Protein AF-A0A087SPP0-F1 (afdb_monomer_lite)

Secondary structure (DSSP, 8-state):
-------PPPPPS-------SS---GGGSPPHHHHHHHHHHHHHHHHHH--HHHHHHHHHHHHHHHHHHT--SHHHHHHHHHHHHHHHHHT-HHHHHHHHHHHHHHHHTTSSS---STT--------

pLDDT: mean 71.23, std 18.57, range [39.75, 91.56]

Sequence (127 aa):
MRDILTVAPPKPCSREFLRLTALPALEDVRPPGLLAESLALVKARWVQDHDYAYACAQLKSIRQDLTVQHVTSPLAVGVYETHARVALEAGDWAEFRQCHAGLLRLWADGADEVVPVSSVRCPGRVE

Foldseek 3Di:
DDDDPPPDDDDDLDDFDDDDPDLDDPVVQDDPVSLLVSLVVLVVCCVPPVDLVRSLRSLNNSQVSCVSVVDLAVSNLVSLVVQLVSCVVVVNPVSNVVSVVVNVVSVVVPNDPDDDPVPPDDPDPDD

Structure (mmCIF, N/CA/C/O backbone):
data_AF-A0A087SPP0-F1
#
_entry.id   AF-A0A087SPP0-F1
#
loop_
_atom_site.group_PDB
_atom_site.id
_atom_site.type_symbol
_atom_site.label_atom_id
_atom_site.label_alt_id
_atom_site.label_comp_id
_atom_site.label_asym_id
_atom_site.label_entity_id
_atom_site.label_seq_id
_atom_site.pdbx_PDB_ins_code
_atom_site.Cartn_x
_atom_site.Cartn_y
_atom_site.Cartn_z
_atom_site.occupancy
_atom_site.B_iso_or_equiv
_atom_site.auth_seq_id
_atom_site.auth_comp_id
_atom_site.auth_asym_id
_atom_site.auth_atom_id
_atom_site.pdbx_PDB_model_num
ATOM 1 N N . MET A 1 1 ? 6.909 40.672 -24.769 1.00 41.44 1 MET A N 1
ATOM 2 C CA . MET A 1 1 ? 7.825 39.536 -24.548 1.00 41.44 1 MET A CA 1
ATOM 3 C C . MET A 1 1 ? 7.468 38.939 -23.198 1.00 41.44 1 MET A C 1
ATOM 5 O O . MET A 1 1 ? 7.784 39.536 -22.180 1.00 41.44 1 MET A O 1
ATOM 9 N N . ARG A 1 2 ? 6.643 37.888 -23.197 1.00 39.75 2 ARG A N 1
ATOM 10 C CA . ARG A 1 2 ? 6.138 37.204 -22.000 1.00 39.75 2 ARG A CA 1
ATOM 11 C C . ARG A 1 2 ? 6.497 35.733 -22.163 1.00 39.75 2 ARG A C 1
ATOM 13 O O . ARG A 1 2 ? 5.746 35.021 -22.809 1.00 39.75 2 ARG A O 1
ATOM 20 N N . ASP A 1 3 ? 7.607 35.318 -21.575 1.00 46.22 3 ASP A N 1
ATOM 21 C CA . ASP A 1 3 ? 7.961 33.908 -21.439 1.00 46.22 3 ASP A CA 1
ATOM 22 C C . ASP A 1 3 ? 8.285 33.664 -19.966 1.00 46.22 3 ASP A C 1
ATOM 24 O O . ASP A 1 3 ? 9.428 33.747 -19.526 1.00 46.22 3 ASP A O 1
ATOM 28 N N . ILE A 1 4 ? 7.231 33.448 -19.176 1.00 49.56 4 ILE A N 1
ATOM 29 C CA . ILE A 1 4 ? 7.347 32.882 -17.834 1.00 49.56 4 ILE A CA 1
ATOM 30 C C . ILE A 1 4 ? 6.881 31.442 -17.977 1.00 49.56 4 ILE A C 1
ATOM 32 O O . ILE A 1 4 ? 5.704 31.174 -18.219 1.00 49.56 4 ILE A O 1
ATOM 36 N N . LEU A 1 5 ? 7.848 30.536 -17.880 1.00 51.16 5 LEU A N 1
ATOM 37 C CA . LEU A 1 5 ? 7.658 29.100 -17.765 1.00 51.16 5 LEU A CA 1
ATOM 38 C C . LEU A 1 5 ? 6.501 28.826 -16.798 1.00 51.16 5 LEU A C 1
ATOM 40 O O . LEU A 1 5 ? 6.586 29.125 -15.607 1.00 51.16 5 LEU A O 1
ATOM 44 N N . THR A 1 6 ? 5.406 28.275 -17.321 1.00 52.50 6 THR A N 1
ATOM 45 C CA . THR A 1 6 ? 4.306 27.763 -16.502 1.00 52.50 6 THR A CA 1
ATOM 46 C C . THR A 1 6 ? 4.796 26.473 -15.851 1.00 52.50 6 THR A C 1
ATOM 48 O O . THR A 1 6 ? 4.567 25.377 -16.352 1.00 52.50 6 THR A O 1
ATOM 51 N N . VAL A 1 7 ? 5.547 26.605 -14.759 1.00 52.84 7 VAL A N 1
ATOM 52 C CA . VAL A 1 7 ? 5.791 25.498 -13.836 1.00 52.84 7 VAL A CA 1
ATOM 53 C C . VAL A 1 7 ? 4.438 25.167 -13.220 1.00 52.84 7 VAL A C 1
ATOM 55 O O . VAL A 1 7 ? 3.872 25.963 -12.470 1.00 52.84 7 VAL A O 1
ATOM 58 N N . ALA A 1 8 ? 3.888 24.017 -13.607 1.00 52.62 8 ALA A N 1
ATOM 59 C CA . ALA A 1 8 ? 2.695 23.462 -12.990 1.00 52.62 8 ALA A CA 1
ATOM 60 C C . ALA A 1 8 ? 2.882 23.415 -11.458 1.00 52.62 8 ALA A C 1
ATOM 62 O O . ALA A 1 8 ? 3.984 23.103 -10.995 1.00 52.62 8 ALA A O 1
ATOM 63 N N . PRO A 1 9 ? 1.845 23.729 -10.663 1.00 54.91 9 PRO A N 1
ATOM 64 C CA . PRO A 1 9 ? 1.968 23.770 -9.211 1.00 54.91 9 PRO A CA 1
ATOM 65 C C . PRO A 1 9 ? 2.425 22.407 -8.658 1.00 54.91 9 PRO A C 1
ATOM 67 O O . PRO A 1 9 ? 2.033 21.367 -9.203 1.00 54.91 9 PRO A O 1
ATOM 70 N N . PRO A 1 10 ? 3.238 22.384 -7.581 1.00 49.44 10 PRO A N 1
ATOM 71 C CA . PRO A 1 10 ? 3.622 21.141 -6.926 1.00 49.44 10 PRO A CA 1
ATOM 72 C C . PRO A 1 10 ? 2.356 20.392 -6.509 1.00 49.44 10 PRO A C 1
ATOM 74 O O . PRO A 1 10 ? 1.466 20.946 -5.859 1.00 49.44 10 PRO A O 1
ATOM 77 N N . LYS A 1 11 ? 2.249 19.137 -6.950 1.00 52.72 11 LYS A N 1
ATOM 78 C CA . LYS A 1 11 ? 1.069 18.314 -6.685 1.00 52.72 11 LYS A CA 1
ATOM 79 C C . LYS A 1 11 ? 0.934 18.090 -5.170 1.00 52.72 11 LYS A C 1
ATOM 81 O O . LYS A 1 11 ? 1.936 17.774 -4.528 1.00 52.72 11 LYS A O 1
ATOM 86 N N . PRO A 1 12 ? -0.269 18.237 -4.588 1.00 49.78 12 PRO A N 1
ATOM 87 C CA . PRO A 1 12 ? -0.475 18.035 -3.158 1.00 49.78 12 PRO A CA 1
ATOM 88 C C . PRO A 1 12 ? -0.221 16.573 -2.764 1.00 49.78 12 PRO A C 1
ATOM 90 O O . PRO A 1 12 ? -0.601 15.648 -3.482 1.00 49.78 12 PRO A O 1
ATOM 93 N N . CYS A 1 13 ? 0.413 16.378 -1.605 1.00 51.12 13 CYS A N 1
ATOM 94 C CA . CYS A 1 13 ? 0.846 15.068 -1.101 1.00 51.12 13 CYS A CA 1
ATOM 95 C C . CYS A 1 13 ? -0.336 14.142 -0.723 1.00 51.12 13 CYS A C 1
ATOM 97 O O . CYS A 1 13 ? -0.207 12.921 -0.735 1.00 51.12 13 CYS A O 1
ATOM 99 N N . SER A 1 14 ? -1.518 14.709 -0.457 1.00 43.09 14 SER A N 1
ATOM 100 C CA . SER A 1 14 ? -2.754 13.985 -0.140 1.00 43.09 14 SER A CA 1
ATOM 101 C C . SER A 1 14 ? -3.698 13.942 -1.351 1.00 43.09 14 SER A C 1
ATOM 103 O O . SER A 1 14 ? -4.382 14.928 -1.636 1.00 43.09 14 SER A O 1
ATOM 105 N N . ARG A 1 15 ? -3.769 12.809 -2.062 1.00 56.06 15 ARG A N 1
ATOM 106 C CA . ARG A 1 15 ? -4.835 12.528 -3.049 1.00 56.06 15 ARG A CA 1
ATOM 107 C C . ARG A 1 15 ? -5.753 11.424 -2.523 1.00 56.06 15 ARG A C 1
ATOM 109 O O . ARG A 1 15 ? -5.284 10.446 -1.939 1.00 56.06 15 ARG A O 1
ATOM 116 N N . GLU A 1 16 ? -7.055 11.581 -2.741 1.00 49.94 16 GLU A N 1
ATOM 117 C CA . GLU A 1 16 ? -8.056 10.546 -2.460 1.00 49.94 16 GLU A CA 1
ATOM 118 C C . GLU A 1 16 ? -7.968 9.392 -3.473 1.00 49.94 16 GLU A C 1
ATOM 120 O O . GLU A 1 16 ? -7.509 9.567 -4.603 1.00 49.94 16 GLU A O 1
ATOM 125 N N . PHE A 1 17 ? -8.386 8.194 -3.056 1.00 44.72 17 PHE A N 1
ATOM 126 C CA . PHE A 1 17 ? -8.393 6.988 -3.886 1.00 44.72 17 PHE A CA 1
ATOM 127 C C . PHE A 1 17 ? -9.488 7.083 -4.958 1.00 44.72 17 PHE A C 1
ATOM 129 O O . PHE A 1 17 ? -10.671 6.908 -4.663 1.00 44.72 17 PHE A O 1
ATOM 136 N N . LEU A 1 18 ? -9.106 7.343 -6.210 1.00 45.75 18 LEU A N 1
ATOM 137 C CA . LEU A 1 18 ? -10.033 7.377 -7.341 1.00 45.75 18 LEU A CA 1
ATOM 138 C C . LEU A 1 18 ? -9.959 6.047 -8.110 1.00 45.75 18 LEU A C 1
ATOM 140 O O . LEU A 1 18 ? -8.901 5.667 -8.619 1.00 45.75 18 LEU A O 1
ATOM 144 N N . ARG A 1 19 ? -11.084 5.324 -8.235 1.00 47.44 19 ARG A N 1
ATOM 145 C CA . ARG A 1 19 ? -11.170 4.191 -9.175 1.00 47.44 19 ARG A CA 1
ATOM 146 C C . ARG A 1 19 ? -10.993 4.734 -10.595 1.00 47.44 19 ARG A C 1
ATOM 148 O O . ARG A 1 19 ? -11.832 5.489 -11.075 1.00 47.44 19 ARG A O 1
ATOM 155 N N . LEU A 1 20 ? -9.907 4.344 -11.255 1.00 45.50 20 LEU A N 1
ATOM 156 C CA . LEU A 1 20 ? -9.562 4.780 -12.608 1.00 45.50 20 LEU A CA 1
ATOM 157 C C . LEU A 1 20 ? -10.568 4.220 -13.630 1.00 45.50 20 LEU A C 1
ATOM 159 O O . LEU A 1 20 ? -10.516 3.043 -13.973 1.00 45.50 20 LEU A O 1
ATOM 163 N N . THR A 1 21 ? -11.476 5.061 -14.131 1.00 50.41 21 THR A N 1
ATOM 164 C CA . THR A 1 21 ? -12.305 4.796 -15.327 1.00 50.41 21 THR A CA 1
ATOM 165 C C . THR A 1 21 ? -11.640 5.274 -16.626 1.00 50.41 21 THR A C 1
ATOM 167 O O . THR A 1 21 ? -12.236 5.168 -17.694 1.00 50.41 21 THR A O 1
ATOM 170 N N . ALA A 1 22 ? -10.413 5.797 -16.554 1.00 52.03 22 ALA A N 1
ATOM 171 C CA . ALA A 1 22 ? -9.620 6.263 -17.688 1.00 52.03 22 ALA A CA 1
ATOM 172 C C . ALA A 1 22 ? -8.132 5.927 -17.484 1.00 52.03 22 ALA A C 1
ATOM 174 O O . ALA A 1 22 ? -7.687 5.753 -16.349 1.00 52.03 22 ALA A O 1
ATOM 175 N N . LEU A 1 23 ? -7.373 5.833 -18.581 1.00 47.81 23 LEU A N 1
ATOM 176 C CA . LEU A 1 23 ? -5.915 5.682 -18.555 1.00 47.81 23 LEU A CA 1
ATOM 177 C C . LEU A 1 23 ? -5.296 6.962 -17.960 1.00 47.81 23 LEU A C 1
ATOM 179 O O . LEU A 1 23 ? -5.470 8.027 -18.556 1.00 47.81 23 LEU A O 1
ATOM 183 N N . PRO A 1 24 ? -4.621 6.899 -16.799 1.00 47.22 24 PRO A N 1
ATOM 184 C CA . PRO A 1 24 ? -4.002 8.077 -16.206 1.00 47.22 24 PRO A CA 1
ATOM 185 C C . PRO A 1 24 ? -2.821 8.523 -17.072 1.00 47.22 24 PRO A C 1
ATOM 187 O O . PRO A 1 24 ? -2.015 7.698 -17.507 1.00 47.22 24 PRO A O 1
ATOM 190 N N . ALA A 1 25 ? -2.721 9.825 -17.330 1.00 51.19 25 ALA A N 1
ATOM 191 C CA . ALA A 1 25 ? -1.564 10.394 -18.009 1.00 51.19 25 ALA A CA 1
ATOM 192 C C . ALA A 1 25 ? -0.303 10.235 -17.135 1.00 51.19 25 ALA A C 1
ATOM 194 O O . ALA A 1 25 ? -0.399 10.192 -15.906 1.00 51.19 25 ALA A O 1
ATOM 195 N N . LEU A 1 26 ? 0.887 10.160 -17.745 1.00 49.16 26 LEU A N 1
ATOM 196 C CA . LEU A 1 26 ? 2.159 10.038 -17.010 1.00 49.16 26 LEU A CA 1
ATOM 197 C C . LEU A 1 26 ? 2.367 11.199 -16.023 1.00 49.16 26 LEU A C 1
ATOM 199 O O . LEU A 1 26 ? 3.016 11.017 -14.996 1.00 49.16 26 LEU A O 1
ATOM 203 N N . GLU A 1 27 ? 1.776 12.372 -16.279 1.00 52.31 27 GLU A N 1
ATOM 204 C CA . GLU A 1 27 ? 1.766 13.478 -15.325 1.00 52.31 27 GLU A CA 1
ATOM 205 C C . GLU A 1 27 ? 0.879 13.256 -14.088 1.00 52.31 27 GLU A C 1
ATOM 207 O O . GLU A 1 27 ? 1.146 13.871 -13.058 1.00 52.31 27 GLU A O 1
ATOM 212 N N . ASP A 1 28 ? -0.154 12.413 -14.131 1.00 55.88 28 ASP A N 1
ATOM 213 C CA . ASP A 1 28 ? -1.048 12.167 -12.986 1.00 55.88 28 ASP A CA 1
ATOM 214 C C . ASP A 1 28 ? -0.464 11.205 -11.951 1.00 55.88 28 ASP A C 1
ATOM 216 O O . ASP A 1 28 ? -0.950 11.109 -10.821 1.00 55.88 28 ASP A O 1
ATOM 220 N N . VAL A 1 29 ? 0.604 10.525 -12.339 1.00 58.41 29 VAL A N 1
ATOM 221 C CA . VAL A 1 29 ? 1.286 9.514 -11.558 1.00 58.41 29 VAL A CA 1
ATOM 222 C C . VAL A 1 29 ? 2.377 10.180 -10.712 1.00 58.41 29 VAL A C 1
ATOM 224 O O . VAL A 1 29 ? 3.250 10.882 -11.224 1.00 58.41 29 VAL A O 1
ATOM 227 N N . ARG A 1 30 ? 2.320 10.002 -9.384 1.00 66.31 30 ARG A N 1
ATOM 228 C CA . ARG A 1 30 ? 3.298 10.603 -8.459 1.00 66.31 30 ARG A CA 1
ATOM 229 C C . ARG A 1 30 ? 4.701 10.022 -8.707 1.00 66.31 30 ARG A C 1
ATOM 231 O O . ARG A 1 30 ? 4.842 8.797 -8.686 1.00 66.31 30 ARG A O 1
ATOM 238 N N . PRO A 1 31 ? 5.745 10.860 -8.876 1.00 70.06 31 PRO A N 1
ATOM 239 C CA . PRO A 1 31 ? 7.114 10.374 -9.003 1.00 70.06 31 PRO A CA 1
ATOM 240 C C . PRO A 1 31 ? 7.575 9.692 -7.700 1.00 70.06 31 PRO A C 1
ATOM 242 O O . PRO A 1 31 ? 7.076 10.024 -6.619 1.00 70.06 31 PRO A O 1
ATOM 245 N N . PRO A 1 32 ? 8.559 8.777 -7.762 1.00 69.69 32 PRO A N 1
ATOM 246 C CA . PRO A 1 32 ? 8.950 7.930 -6.631 1.00 69.69 32 PRO A CA 1
ATOM 247 C C . PRO A 1 32 ? 9.410 8.710 -5.389 1.00 69.69 32 PRO A C 1
ATOM 249 O O . PRO A 1 32 ? 9.136 8.280 -4.271 1.00 69.69 32 PRO A O 1
ATOM 252 N N . GLY A 1 33 ? 10.032 9.884 -5.560 1.00 72.44 33 GLY A N 1
ATOM 253 C CA . GLY A 1 33 ? 10.402 10.755 -4.434 1.00 72.44 33 GLY A CA 1
ATOM 254 C C . GL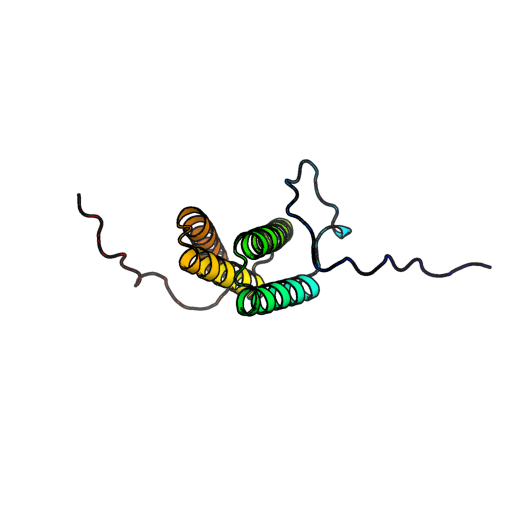Y A 1 33 ? 9.190 11.240 -3.628 1.00 72.44 33 GLY A C 1
ATOM 255 O O . GLY A 1 33 ? 9.194 11.188 -2.403 1.00 72.44 33 GLY A O 1
ATOM 256 N N . LEU A 1 34 ? 8.100 11.596 -4.313 1.00 77.62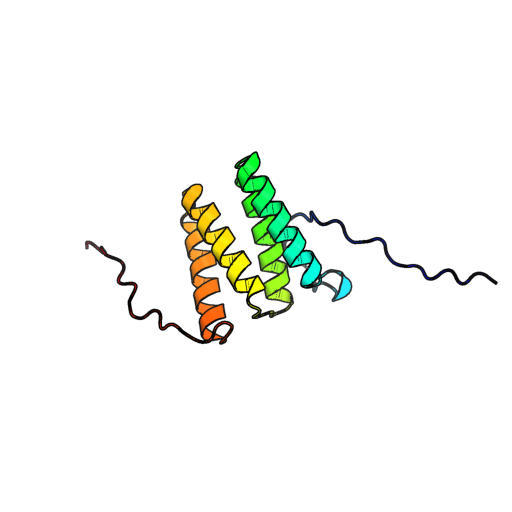 34 LEU A N 1
ATOM 257 C CA . LEU A 1 34 ? 6.876 12.089 -3.675 1.00 77.62 34 LEU A CA 1
ATOM 258 C C . LEU A 1 34 ? 6.080 10.947 -3.017 1.00 77.62 34 LEU A C 1
ATOM 260 O O . LEU A 1 34 ? 5.438 11.148 -1.986 1.00 77.62 34 LEU A O 1
ATOM 264 N N . LEU A 1 35 ? 6.159 9.726 -3.562 1.00 80.44 35 LEU A N 1
ATOM 265 C CA . LEU A 1 35 ? 5.596 8.527 -2.927 1.00 80.44 35 LEU A CA 1
ATOM 266 C C . LEU A 1 35 ? 6.302 8.192 -1.604 1.00 80.44 35 LEU A C 1
ATOM 268 O O . LEU A 1 35 ? 5.636 7.802 -0.643 1.00 80.44 35 LEU A O 1
ATOM 272 N N . ALA A 1 36 ? 7.623 8.378 -1.529 1.00 81.69 36 ALA A N 1
ATOM 273 C CA . ALA A 1 36 ? 8.377 8.194 -0.290 1.00 81.69 36 ALA A CA 1
ATOM 274 C C . ALA A 1 36 ? 7.971 9.218 0.783 1.00 81.69 36 ALA A C 1
ATOM 276 O O . ALA A 1 36 ? 7.732 8.841 1.933 1.00 81.69 36 ALA A O 1
ATOM 277 N N . GLU A 1 37 ? 7.805 10.486 0.400 1.00 83.50 37 GLU A N 1
ATOM 278 C CA . GLU A 1 37 ? 7.291 11.536 1.289 1.00 83.50 37 GLU A CA 1
ATOM 279 C C . GLU A 1 37 ? 5.857 11.244 1.756 1.00 83.50 37 GLU A C 1
ATOM 281 O O . GLU A 1 37 ? 5.556 11.351 2.946 1.00 83.50 37 GLU A O 1
ATOM 286 N N . SER A 1 38 ? 4.986 10.796 0.844 1.00 84.12 38 SER A N 1
ATOM 287 C CA . SER A 1 38 ? 3.609 10.397 1.166 1.00 84.12 38 SER A CA 1
ATOM 288 C C . SER A 1 38 ? 3.583 9.257 2.190 1.00 84.12 38 SER A C 1
ATOM 290 O O . SER A 1 38 ? 2.826 9.307 3.158 1.00 84.12 38 SER A O 1
ATOM 292 N N . LEU A 1 39 ? 4.435 8.238 2.024 1.00 86.69 39 LEU A N 1
ATOM 293 C CA . LEU A 1 39 ? 4.546 7.135 2.980 1.00 86.69 39 LEU A CA 1
ATOM 294 C C . LEU A 1 39 ? 5.036 7.618 4.352 1.00 86.69 39 LEU A C 1
ATOM 296 O O . LEU A 1 39 ? 4.510 7.179 5.375 1.00 86.69 39 LEU A O 1
ATOM 300 N N . ALA A 1 40 ? 6.031 8.508 4.388 1.00 86.88 40 ALA A N 1
ATOM 301 C CA . ALA A 1 40 ? 6.536 9.079 5.634 1.00 86.88 40 ALA A CA 1
ATOM 302 C C . ALA A 1 40 ? 5.446 9.867 6.377 1.00 86.88 40 ALA A C 1
ATOM 304 O O . ALA A 1 40 ? 5.290 9.701 7.588 1.00 86.88 40 ALA A O 1
ATOM 305 N N . LEU A 1 41 ? 4.642 10.649 5.649 1.00 86.94 41 LEU A N 1
ATOM 306 C CA . LEU A 1 41 ? 3.507 11.383 6.206 1.00 86.94 41 LEU A CA 1
ATOM 307 C C . LEU A 1 41 ? 2.452 10.438 6.791 1.00 86.94 41 LEU A C 1
ATOM 309 O O . LEU A 1 41 ? 1.997 10.650 7.913 1.00 86.94 41 LEU A O 1
ATOM 313 N N . VAL A 1 42 ? 2.094 9.371 6.067 1.00 88.56 42 VAL A N 1
ATOM 314 C CA . VAL A 1 42 ? 1.134 8.370 6.556 1.00 88.56 42 VAL A CA 1
ATOM 315 C C . VAL A 1 42 ? 1.657 7.674 7.811 1.00 88.56 42 VAL A C 1
ATOM 317 O O . VAL A 1 42 ? 0.902 7.510 8.763 1.00 88.56 42 VAL A O 1
ATOM 320 N N . LYS A 1 43 ? 2.944 7.310 7.856 1.00 87.56 43 LYS A N 1
ATOM 321 C CA . LYS A 1 43 ? 3.567 6.712 9.048 1.00 87.56 43 LYS A CA 1
ATOM 322 C C . LYS A 1 43 ? 3.526 7.658 10.246 1.00 87.56 43 LYS A C 1
ATOM 324 O O . LYS A 1 43 ? 3.133 7.239 11.329 1.00 87.56 43 LYS A O 1
ATOM 329 N N . ALA A 1 44 ? 3.898 8.923 10.053 1.00 86.75 44 ALA A N 1
ATOM 330 C CA . ALA A 1 44 ? 3.853 9.926 11.114 1.00 86.75 44 ALA A CA 1
ATOM 331 C C . ALA A 1 44 ? 2.424 10.120 11.638 1.00 86.75 44 ALA A C 1
ATOM 333 O O . ALA A 1 44 ? 2.204 10.143 12.846 1.00 86.75 44 ALA A O 1
ATOM 334 N N . ARG A 1 45 ? 1.446 10.181 10.728 1.00 86.31 45 ARG A N 1
ATOM 335 C CA . ARG A 1 45 ? 0.035 10.330 11.080 1.00 86.31 45 ARG A CA 1
ATOM 336 C C . ARG A 1 45 ? -0.530 9.101 11.787 1.00 86.31 45 ARG A C 1
ATOM 338 O O . ARG A 1 45 ? -1.275 9.256 12.746 1.00 86.31 45 ARG A O 1
ATOM 345 N N . TRP A 1 46 ? -0.143 7.898 11.364 1.00 86.75 46 TRP A N 1
ATOM 346 C CA . TRP A 1 46 ? -0.540 6.653 12.026 1.00 86.75 46 TRP A CA 1
ATOM 347 C C . TRP A 1 46 ? -0.086 6.623 13.487 1.0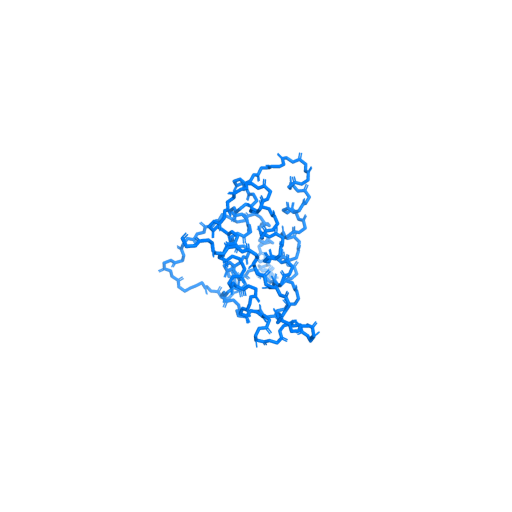0 86.75 46 TRP A C 1
ATOM 349 O O . TRP A 1 46 ? -0.876 6.279 14.353 1.00 86.75 46 TRP A O 1
ATOM 359 N N . VAL A 1 47 ? 1.150 7.054 13.766 1.00 86.00 47 VAL A N 1
ATOM 360 C CA . VAL A 1 47 ? 1.697 7.121 15.133 1.00 86.00 47 VAL A CA 1
ATOM 361 C C . VAL A 1 47 ? 0.983 8.165 16.004 1.00 86.00 47 VAL A C 1
ATOM 363 O O . VAL A 1 47 ? 0.932 8.006 17.219 1.00 86.00 47 VAL A O 1
ATOM 366 N N . GLN A 1 48 ? 0.461 9.244 15.412 1.00 84.19 48 GLN A N 1
ATOM 367 C CA . GLN A 1 48 ? -0.195 10.326 16.155 1.00 84.19 48 GLN A CA 1
ATOM 368 C C . GLN A 1 48 ? -1.689 10.076 16.382 1.00 84.19 48 GLN A C 1
ATOM 370 O O . GLN A 1 48 ? -2.154 10.148 17.516 1.00 84.19 48 GLN A O 1
ATOM 375 N N . ASP A 1 49 ? -2.428 9.788 15.310 1.00 83.19 49 ASP A N 1
ATOM 376 C CA . ASP A 1 49 ? -3.894 9.762 15.322 1.00 83.19 49 ASP A CA 1
ATOM 377 C C . ASP A 1 49 ? -4.456 8.331 15.363 1.00 83.19 49 ASP A C 1
ATOM 379 O O . ASP A 1 49 ? -5.621 8.146 15.708 1.00 83.19 49 ASP A O 1
ATOM 383 N N . HIS A 1 50 ? -3.666 7.319 14.973 1.00 84.25 50 HIS A N 1
ATOM 384 C CA . HIS A 1 50 ? -4.120 5.933 14.767 1.00 84.25 50 HIS A CA 1
ATOM 385 C C . HIS A 1 50 ? -5.398 5.811 13.906 1.00 84.25 50 HIS A C 1
ATOM 387 O O . HIS A 1 50 ? -6.180 4.868 14.036 1.00 84.25 50 HIS A O 1
ATOM 393 N N . ASP A 1 51 ? -5.614 6.757 12.987 1.00 87.12 51 ASP A N 1
ATOM 394 C CA . ASP A 1 51 ? -6.771 6.754 12.092 1.00 87.12 51 ASP A CA 1
ATOM 395 C C . ASP A 1 51 ? -6.577 5.747 10.951 1.00 87.12 51 ASP A C 1
ATOM 397 O O . ASP A 1 51 ? -5.854 5.981 9.973 1.00 87.12 51 ASP A O 1
ATOM 401 N N . TYR A 1 52 ? -7.251 4.604 11.083 1.00 86.94 52 TYR A N 1
ATOM 402 C CA . TYR A 1 52 ? -7.159 3.511 10.121 1.00 86.94 52 TYR A CA 1
ATOM 403 C C . TYR A 1 52 ? -7.815 3.853 8.789 1.00 86.94 52 TYR A C 1
ATOM 405 O O . TYR A 1 52 ? -7.287 3.487 7.740 1.00 86.94 52 TYR A O 1
ATOM 413 N N . ALA A 1 53 ? -8.935 4.576 8.803 1.00 87.00 53 ALA A N 1
ATOM 414 C CA . ALA A 1 53 ? -9.654 4.911 7.582 1.00 87.00 53 ALA A CA 1
ATOM 415 C C . ALA A 1 53 ? -8.791 5.808 6.686 1.00 87.00 53 ALA A C 1
ATOM 417 O O . ALA A 1 53 ? -8.654 5.546 5.486 1.00 87.00 53 ALA A O 1
ATOM 418 N N . TYR A 1 54 ? -8.138 6.807 7.286 1.00 86.56 54 TYR A N 1
ATOM 419 C CA . TYR A 1 54 ? -7.198 7.670 6.580 1.00 86.56 54 TYR A CA 1
ATOM 420 C C . TYR A 1 54 ? -5.969 6.898 6.082 1.00 86.56 54 TYR A C 1
ATOM 422 O O . TYR A 1 54 ? -5.634 6.968 4.894 1.00 86.56 54 TYR A O 1
ATOM 430 N N . ALA A 1 55 ? -5.313 6.129 6.961 1.00 88.12 55 ALA A N 1
ATOM 431 C CA . ALA A 1 55 ? -4.108 5.382 6.606 1.00 88.12 55 ALA A CA 1
ATOM 432 C C . ALA A 1 55 ? -4.377 4.364 5.486 1.00 88.12 55 ALA A C 1
ATOM 434 O O . ALA A 1 55 ? -3.632 4.313 4.506 1.00 88.12 55 ALA A O 1
ATOM 435 N N . CYS A 1 56 ? -5.479 3.615 5.576 1.00 88.12 56 CYS A N 1
ATOM 436 C CA . CYS A 1 56 ? -5.905 2.649 4.566 1.00 88.12 56 CYS A CA 1
ATOM 437 C C . CYS A 1 56 ? -6.165 3.332 3.214 1.00 88.12 56 CYS A C 1
ATOM 439 O O . CYS A 1 56 ? -5.640 2.894 2.189 1.00 88.12 56 CYS A O 1
ATOM 441 N N . ALA A 1 57 ? -6.909 4.444 3.192 1.00 87.69 57 ALA A N 1
ATOM 442 C CA . ALA A 1 57 ? -7.194 5.179 1.959 1.00 87.69 57 ALA A CA 1
ATOM 443 C C . ALA A 1 57 ? -5.917 5.714 1.286 1.00 87.69 57 ALA A C 1
ATOM 445 O O . ALA A 1 57 ? -5.740 5.563 0.073 1.00 87.69 57 ALA A O 1
ATOM 446 N N . GLN A 1 58 ? -4.996 6.289 2.066 1.00 88.31 58 GLN A N 1
ATOM 447 C CA . GLN A 1 58 ? -3.733 6.807 1.539 1.00 88.31 58 GLN A CA 1
ATOM 448 C C . GLN A 1 58 ? -2.809 5.688 1.046 1.00 88.31 58 GLN A C 1
ATOM 450 O O . GLN A 1 58 ? -2.257 5.784 -0.050 1.00 88.31 58 GLN A O 1
ATOM 455 N N . LEU A 1 59 ? -2.679 4.589 1.790 1.00 89.50 59 LEU A N 1
ATOM 456 C CA . LEU A 1 59 ? -1.852 3.450 1.381 1.00 89.50 59 LEU A CA 1
ATOM 457 C C . LEU A 1 59 ? -2.413 2.747 0.141 1.00 89.50 59 LEU A C 1
ATOM 459 O O . LEU A 1 59 ? -1.639 2.321 -0.717 1.00 89.50 59 LEU A O 1
ATOM 463 N N . LYS A 1 60 ? -3.741 2.667 -0.006 1.00 87.81 60 LYS A N 1
ATOM 464 C CA . LYS A 1 60 ? -4.391 2.192 -1.239 1.00 87.81 60 LYS A CA 1
ATOM 465 C C . LYS A 1 60 ? -4.051 3.080 -2.432 1.00 87.81 60 LYS A C 1
ATOM 467 O O . LYS A 1 60 ? -3.694 2.558 -3.485 1.00 87.81 60 LYS A O 1
ATOM 472 N N . SER A 1 61 ? -4.090 4.399 -2.249 1.00 86.69 61 SER A N 1
ATOM 473 C CA . SER A 1 61 ? -3.705 5.381 -3.271 1.00 86.69 61 SER A CA 1
ATOM 474 C C . SER A 1 61 ? -2.237 5.218 -3.694 1.00 86.69 61 SER A C 1
ATOM 476 O O . SER A 1 61 ? -1.936 5.117 -4.881 1.00 86.69 61 SER A O 1
ATOM 478 N N . ILE A 1 62 ? -1.315 5.076 -2.736 1.00 86.88 62 ILE A N 1
ATOM 479 C CA . ILE A 1 62 ? 0.115 4.853 -3.023 1.00 86.88 62 ILE A CA 1
ATOM 480 C C . ILE A 1 62 ? 0.328 3.516 -3.759 1.00 86.88 62 ILE A C 1
ATOM 482 O O . ILE A 1 62 ? 1.065 3.458 -4.742 1.00 86.88 62 ILE A O 1
ATOM 486 N N . ARG A 1 63 ? -0.336 2.431 -3.334 1.00 87.06 63 ARG A N 1
ATOM 487 C CA . ARG A 1 63 ? -0.242 1.116 -3.999 1.00 87.06 63 ARG A CA 1
ATOM 488 C C . ARG A 1 63 ? -0.788 1.131 -5.427 1.00 87.06 63 ARG A C 1
ATOM 490 O O . ARG A 1 63 ? -0.244 0.437 -6.289 1.00 87.06 63 ARG A O 1
ATOM 497 N N . GLN A 1 64 ? -1.847 1.896 -5.681 1.00 84.00 64 GLN A N 1
ATOM 498 C CA . GLN A 1 64 ? -2.414 2.064 -7.018 1.00 84.00 64 GLN A CA 1
ATOM 499 C C . GLN A 1 64 ? -1.396 2.718 -7.955 1.00 84.00 64 GLN A C 1
ATOM 501 O O . GLN A 1 64 ? -1.133 2.181 -9.030 1.00 84.00 64 GLN A O 1
ATOM 506 N N . ASP A 1 65 ? -0.752 3.797 -7.510 1.00 82.62 65 ASP A N 1
ATOM 507 C CA . ASP A 1 65 ? 0.268 4.493 -8.298 1.00 82.62 65 ASP A CA 1
ATOM 508 C C . ASP A 1 65 ? 1.480 3.606 -8.593 1.00 82.62 65 ASP A C 1
ATOM 510 O O . ASP A 1 65 ? 1.980 3.603 -9.716 1.00 82.62 65 ASP A O 1
ATOM 514 N N . LEU A 1 66 ? 1.925 2.810 -7.614 1.00 80.31 66 LEU A N 1
ATOM 515 C CA . LEU A 1 66 ? 3.013 1.844 -7.806 1.00 80.31 66 LEU A CA 1
ATOM 516 C C . LEU A 1 66 ? 2.657 0.771 -8.843 1.00 80.31 66 LEU A C 1
ATOM 518 O O . LEU A 1 66 ? 3.508 0.371 -9.636 1.00 80.31 66 LEU A O 1
ATOM 522 N N . THR A 1 67 ? 1.396 0.333 -8.858 1.00 81.38 67 THR A N 1
ATOM 523 C CA . THR A 1 67 ? 0.901 -0.665 -9.816 1.00 81.38 67 THR A CA 1
ATOM 524 C C . THR A 1 67 ? 0.851 -0.090 -11.230 1.00 81.38 67 THR A C 1
ATOM 526 O O . THR A 1 67 ? 1.284 -0.749 -12.167 1.00 81.38 67 THR A O 1
ATOM 529 N N . VAL A 1 68 ? 0.382 1.154 -11.391 1.00 78.00 68 VAL A N 1
ATOM 530 C CA . VAL A 1 68 ? 0.359 1.843 -12.694 1.00 78.00 68 VAL A CA 1
ATOM 531 C C . VAL A 1 68 ? 1.779 2.022 -13.238 1.00 78.00 68 VAL A C 1
ATOM 533 O O . VAL A 1 68 ? 2.024 1.772 -14.418 1.00 78.00 68 VAL A O 1
ATOM 536 N N . GLN A 1 69 ? 2.731 2.382 -12.374 1.00 71.56 69 GLN A N 1
ATOM 537 C CA . GLN A 1 69 ? 4.132 2.579 -12.757 1.00 71.56 69 GLN A CA 1
ATOM 538 C C . GLN A 1 69 ? 4.907 1.279 -13.002 1.00 71.56 69 GLN A C 1
ATOM 540 O O . GLN A 1 69 ? 6.018 1.346 -13.516 1.00 71.56 69 GLN A O 1
ATOM 545 N N . HIS A 1 70 ? 4.358 0.116 -12.628 1.00 71.19 70 HIS A N 1
ATOM 546 C CA . HIS A 1 70 ? 5.072 -1.168 -12.632 1.00 71.19 70 HIS A CA 1
ATOM 547 C C . HIS A 1 70 ? 6.427 -1.098 -11.895 1.00 71.19 70 HIS A C 1
ATOM 549 O O . HIS A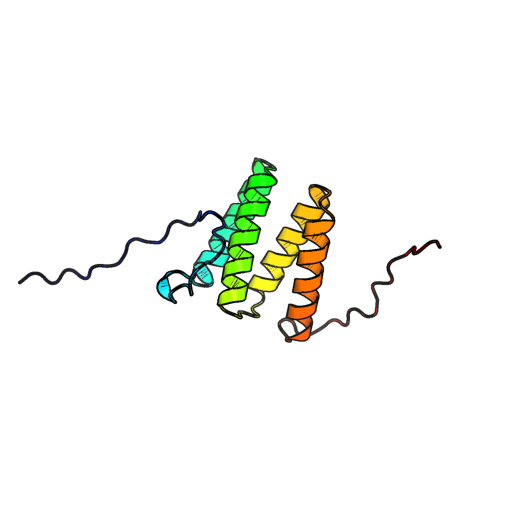 1 70 ? 7.407 -1.721 -12.295 1.00 71.19 70 HIS A O 1
ATOM 555 N N . VAL A 1 71 ? 6.493 -0.312 -10.814 1.00 70.69 71 VAL A N 1
ATOM 556 C CA . VAL A 1 71 ? 7.736 -0.078 -10.067 1.00 70.69 71 VAL A CA 1
ATOM 557 C C . VAL A 1 71 ? 7.950 -1.187 -9.041 1.00 70.69 71 VAL A C 1
ATOM 559 O O . VAL A 1 71 ? 7.231 -1.280 -8.047 1.00 70.69 71 VAL A O 1
ATOM 562 N N . THR A 1 72 ? 8.999 -1.979 -9.248 1.00 68.12 72 THR A N 1
ATOM 563 C CA . THR A 1 72 ? 9.484 -3.043 -8.351 1.00 68.12 72 THR A CA 1
ATOM 564 C C . THR A 1 72 ? 10.669 -2.560 -7.505 1.00 68.12 72 THR A C 1
ATOM 566 O O . THR A 1 72 ? 11.705 -3.203 -7.393 1.00 68.12 72 THR A O 1
ATOM 569 N N . SER A 1 73 ? 10.546 -1.360 -6.937 1.00 76.38 73 SER A N 1
ATOM 570 C CA . SER A 1 73 ? 11.579 -0.743 -6.093 1.00 76.38 73 SER A CA 1
ATOM 571 C C . SER A 1 73 ? 11.445 -1.196 -4.627 1.00 76.38 73 SER A C 1
ATOM 573 O O . SER A 1 73 ? 10.325 -1.487 -4.198 1.00 76.38 73 SER A O 1
ATOM 575 N N . PRO A 1 74 ? 12.514 -1.140 -3.805 1.00 81.38 74 PRO A N 1
ATOM 576 C CA . PRO A 1 74 ? 12.428 -1.327 -2.349 1.00 81.38 74 PRO A CA 1
ATOM 577 C C . PRO A 1 74 ? 11.380 -0.431 -1.671 1.00 81.38 74 PRO A C 1
ATOM 579 O O . PRO A 1 74 ? 10.789 -0.795 -0.654 1.00 81.38 74 PRO A O 1
ATOM 582 N N . LEU A 1 75 ? 11.087 0.734 -2.264 1.00 82.69 75 LEU A N 1
ATOM 583 C CA . LEU A 1 75 ? 10.001 1.601 -1.812 1.00 82.69 75 LEU A CA 1
ATOM 584 C C . LEU A 1 75 ? 8.639 0.895 -1.878 1.00 82.69 75 LEU A C 1
ATOM 586 O O . LEU A 1 75 ? 7.837 1.031 -0.957 1.00 82.69 75 LEU A O 1
ATOM 590 N N . ALA A 1 76 ? 8.377 0.133 -2.944 1.00 85.56 76 ALA A N 1
ATOM 591 C CA . ALA A 1 76 ? 7.128 -0.600 -3.098 1.00 85.56 76 ALA A CA 1
ATOM 592 C C . ALA A 1 76 ? 6.981 -1.650 -1.994 1.00 85.56 76 ALA A C 1
ATOM 594 O O . ALA A 1 76 ? 5.945 -1.684 -1.331 1.00 85.56 76 ALA A O 1
ATOM 595 N N . VAL A 1 77 ? 8.037 -2.424 -1.725 1.00 87.88 77 VAL A N 1
ATOM 596 C CA . VAL A 1 77 ? 8.068 -3.392 -0.617 1.00 87.88 77 VAL A CA 1
ATOM 597 C C . VAL A 1 77 ? 7.729 -2.696 0.705 1.00 87.88 77 VAL A C 1
ATOM 599 O O . VAL A 1 77 ? 6.766 -3.079 1.368 1.00 87.88 77 VAL A O 1
ATOM 602 N N . GLY A 1 78 ? 8.399 -1.583 1.020 1.00 88.06 78 GLY A N 1
ATOM 603 C CA . GLY A 1 78 ? 8.148 -0.833 2.253 1.00 88.06 78 GLY A CA 1
ATOM 604 C C . GLY A 1 78 ? 6.721 -0.278 2.385 1.00 88.06 78 GLY A C 1
ATOM 605 O O . GLY A 1 78 ? 6.180 -0.228 3.495 1.00 88.06 78 GLY A O 1
ATOM 606 N N . VAL A 1 79 ? 6.073 0.121 1.283 1.00 90.56 79 VAL A N 1
ATOM 607 C CA . VAL A 1 79 ? 4.657 0.545 1.287 1.00 90.56 79 VAL A CA 1
ATOM 608 C C . VAL A 1 79 ? 3.745 -0.635 1.615 1.00 90.56 79 VAL A C 1
ATOM 610 O O . VAL A 1 79 ? 2.864 -0.516 2.470 1.00 90.56 79 VAL A O 1
ATOM 613 N N . TYR A 1 80 ? 3.951 -1.771 0.951 1.00 91.00 80 TYR A N 1
ATOM 614 C CA . TYR A 1 80 ? 3.135 -2.964 1.147 1.00 91.00 80 TYR A CA 1
ATOM 615 C C . TYR A 1 80 ? 3.293 -3.549 2.558 1.00 91.00 80 TYR A C 1
ATOM 617 O O . TYR A 1 80 ? 2.292 -3.910 3.176 1.00 91.00 80 TYR A O 1
ATOM 625 N N . GLU A 1 81 ? 4.511 -3.580 3.099 1.00 90.25 81 GLU A N 1
ATOM 626 C CA . GLU A 1 81 ? 4.782 -3.998 4.479 1.00 90.25 81 GLU A CA 1
ATOM 627 C C . GLU A 1 81 ? 4.113 -3.078 5.499 1.00 90.25 81 GLU A C 1
ATOM 629 O O . GLU A 1 81 ? 3.479 -3.544 6.446 1.00 90.25 81 GLU A O 1
ATOM 634 N N . THR A 1 82 ? 4.216 -1.760 5.297 1.00 91.06 82 THR A N 1
ATOM 635 C CA . THR A 1 82 ? 3.580 -0.782 6.190 1.00 91.06 82 THR A CA 1
ATOM 636 C C . THR A 1 82 ? 2.065 -0.971 6.192 1.00 91.06 82 THR A C 1
ATOM 638 O O . THR A 1 82 ? 1.448 -0.982 7.253 1.00 91.06 82 THR A O 1
ATOM 641 N N . HIS A 1 83 ? 1.461 -1.187 5.023 1.00 91.56 83 HIS A N 1
ATOM 642 C CA . HIS A 1 83 ? 0.024 -1.417 4.921 1.00 91.56 83 HIS A CA 1
ATOM 643 C C . HIS A 1 83 ? -0.404 -2.747 5.539 1.00 91.56 83 HIS A C 1
ATOM 645 O O . HIS A 1 83 ? -1.392 -2.783 6.269 1.00 91.56 83 HIS A O 1
ATOM 651 N N . ALA A 1 84 ? 0.365 -3.815 5.332 1.00 90.81 84 ALA A N 1
ATOM 652 C CA . ALA A 1 84 ? 0.122 -5.090 5.992 1.00 90.81 84 ALA A CA 1
ATOM 653 C C . ALA A 1 84 ? 0.140 -4.946 7.524 1.00 90.81 84 ALA A C 1
ATOM 655 O O . ALA A 1 84 ? -0.753 -5.459 8.191 1.00 90.81 84 ALA A O 1
ATOM 656 N N . ARG A 1 85 ? 1.098 -4.193 8.082 1.00 90.62 85 ARG A N 1
ATOM 657 C CA . ARG A 1 85 ? 1.173 -3.921 9.528 1.00 90.62 85 ARG A CA 1
ATOM 658 C C . ARG A 1 85 ? -0.027 -3.129 10.042 1.00 90.62 85 ARG A C 1
ATOM 660 O O . ARG A 1 85 ? -0.663 -3.567 10.992 1.00 90.62 85 ARG A O 1
ATOM 667 N N . VAL A 1 86 ? -0.374 -2.022 9.384 1.00 90.00 86 VAL A N 1
ATOM 668 C CA . VAL A 1 86 ? -1.540 -1.195 9.750 1.00 90.00 86 VAL A CA 1
ATOM 669 C C . VAL A 1 86 ? -2.840 -2.011 9.684 1.00 90.00 86 VAL A C 1
ATOM 671 O O . VAL A 1 86 ? -3.687 -1.897 10.564 1.00 90.00 86 VAL A O 1
ATOM 674 N N . ALA A 1 87 ? -2.991 -2.881 8.680 1.00 90.19 87 ALA A N 1
ATOM 675 C CA . ALA A 1 87 ? -4.150 -3.765 8.555 1.00 90.19 87 ALA A CA 1
ATOM 676 C C . ALA A 1 87 ? -4.214 -4.826 9.666 1.00 90.19 87 ALA A C 1
ATOM 678 O O . ALA A 1 87 ? -5.297 -5.089 10.183 1.00 90.19 87 ALA A O 1
ATOM 679 N N . LEU A 1 88 ? -3.075 -5.402 10.068 1.00 90.19 88 LEU A N 1
ATOM 680 C CA . LEU A 1 88 ? -3.008 -6.328 11.205 1.00 90.19 88 LEU A CA 1
ATOM 681 C C . LEU A 1 88 ? -3.367 -5.636 12.522 1.00 90.19 88 LEU A C 1
ATOM 683 O O . LEU A 1 88 ? -4.136 -6.188 13.302 1.00 90.19 88 LEU A O 1
ATOM 687 N N . GLU A 1 89 ? -2.846 -4.428 12.750 1.00 89.44 89 GLU A N 1
ATOM 688 C CA . GLU A 1 89 ? -3.149 -3.624 13.941 1.00 89.44 89 GLU A CA 1
ATOM 689 C C . GLU A 1 89 ? -4.642 -3.257 14.017 1.00 89.44 89 GLU A C 1
ATOM 691 O O . GLU A 1 89 ? -5.220 -3.260 15.101 1.00 89.44 89 GLU A O 1
ATOM 696 N N . ALA A 1 90 ? -5.288 -3.013 12.873 1.00 86.88 90 ALA A N 1
ATOM 697 C CA . ALA A 1 90 ? -6.725 -2.746 12.789 1.00 86.88 90 ALA A CA 1
ATOM 698 C C . ALA A 1 90 ? -7.612 -4.009 12.769 1.00 86.88 90 ALA A C 1
ATOM 700 O O . ALA A 1 90 ? -8.832 -3.901 12.880 1.00 86.88 90 ALA A O 1
ATOM 701 N N . GLY A 1 91 ? -7.029 -5.204 12.615 1.00 89.69 91 GLY A N 1
ATOM 702 C CA . GLY A 1 91 ? -7.765 -6.468 12.508 1.00 89.69 91 GLY A CA 1
ATOM 703 C C . GLY A 1 91 ? -8.425 -6.730 11.145 1.00 89.69 91 GLY A C 1
ATOM 704 O O . GLY A 1 91 ? -9.282 -7.611 11.044 1.00 89.69 91 GLY A O 1
ATOM 705 N N . ASP A 1 92 ? -8.037 -6.009 10.087 1.00 91.25 92 ASP A N 1
ATOM 706 C CA . ASP A 1 92 ? -8.546 -6.225 8.727 1.00 91.25 92 ASP A CA 1
ATOM 707 C C . ASP A 1 92 ? -7.715 -7.281 7.979 1.00 91.25 92 ASP A C 1
ATOM 709 O O . ASP A 1 92 ? -6.757 -7.008 7.245 1.00 91.25 92 ASP A O 1
ATOM 713 N N . TRP A 1 93 ? -8.121 -8.537 8.152 1.00 88.50 93 TRP A N 1
ATOM 714 C CA . TRP A 1 93 ? -7.492 -9.685 7.501 1.00 88.50 93 TRP A CA 1
ATOM 715 C C . TRP A 1 93 ? -7.636 -9.688 5.976 1.00 88.50 93 TRP A C 1
ATOM 717 O O . TRP A 1 93 ? -6.811 -10.293 5.282 1.00 88.50 93 TRP A O 1
ATOM 727 N N . ALA A 1 94 ? -8.679 -9.054 5.433 1.00 89.50 94 ALA A N 1
ATOM 728 C CA . ALA A 1 94 ? -8.913 -9.030 3.995 1.00 89.50 94 ALA A CA 1
ATOM 729 C C . ALA A 1 94 ? -7.881 -8.131 3.305 1.00 89.50 94 ALA A C 1
ATOM 731 O O . ALA A 1 94 ? -7.259 -8.560 2.327 1.00 89.50 94 ALA A O 1
ATOM 732 N N . GLU A 1 95 ? -7.644 -6.939 3.854 1.00 87.56 95 GLU A N 1
ATOM 733 C CA . GLU A 1 95 ? -6.609 -6.016 3.377 1.00 87.56 95 GLU A CA 1
ATOM 734 C C . GLU A 1 95 ? -5.203 -6.579 3.587 1.00 87.56 95 GLU A C 1
ATOM 736 O O . GLU A 1 95 ? -4.371 -6.520 2.674 1.00 87.56 95 GLU A O 1
ATOM 741 N N . PHE A 1 96 ? -4.945 -7.216 4.735 1.00 91.56 96 PHE A N 1
ATOM 742 C CA . PHE A 1 96 ? -3.672 -7.895 4.977 1.00 91.56 96 PHE A CA 1
ATOM 743 C C . PHE A 1 96 ? -3.382 -8.950 3.903 1.00 91.56 96 PHE A C 1
ATOM 745 O O . PHE A 1 96 ? -2.305 -8.955 3.307 1.00 91.56 96 PHE A O 1
ATOM 752 N N . ARG A 1 97 ? -4.356 -9.815 3.592 1.00 90.69 97 ARG A N 1
ATOM 753 C CA . ARG A 1 97 ? -4.184 -10.869 2.584 1.00 90.69 97 ARG A CA 1
ATOM 754 C C . ARG A 1 97 ? -3.907 -10.298 1.193 1.00 90.69 97 ARG A C 1
ATOM 756 O O . ARG A 1 97 ? -3.089 -10.856 0.463 1.00 90.69 97 ARG A O 1
ATOM 763 N N . GLN A 1 98 ? -4.549 -9.186 0.832 1.00 87.75 98 GLN A N 1
ATOM 764 C CA . GLN A 1 98 ? -4.274 -8.495 -0.430 1.00 87.75 98 GLN A CA 1
ATOM 765 C C . GLN A 1 98 ? -2.859 -7.907 -0.469 1.00 87.75 98 GLN A C 1
ATOM 767 O O . GLN A 1 98 ? -2.183 -8.011 -1.493 1.00 87.75 98 GLN A O 1
ATOM 772 N N . CYS A 1 99 ? -2.402 -7.302 0.630 1.00 90.12 99 CYS A N 1
ATOM 773 C CA . CYS A 1 99 ? -1.042 -6.775 0.729 1.00 90.12 99 CYS A CA 1
ATOM 774 C C . CYS A 1 99 ? -0.005 -7.903 0.658 1.00 90.12 99 CYS A C 1
ATOM 776 O O . CYS A 1 99 ? 0.955 -7.802 -0.099 1.00 90.12 99 CYS A O 1
ATOM 778 N N . HIS A 1 100 ? -0.237 -9.004 1.372 1.00 89.12 100 HIS A N 1
ATOM 779 C CA . HIS A 1 100 ? 0.635 -10.175 1.376 1.00 89.12 100 HIS A CA 1
ATOM 780 C C . HIS A 1 100 ? 0.768 -10.813 -0.015 1.00 89.12 100 HIS A C 1
ATOM 782 O O . HIS A 1 100 ? 1.876 -11.094 -0.463 1.00 89.12 100 HIS A O 1
ATOM 788 N N . ALA A 1 101 ? -0.339 -10.984 -0.745 1.00 86.94 101 ALA A N 1
ATOM 789 C CA . ALA A 1 101 ? -0.292 -11.485 -2.120 1.00 86.94 101 ALA A CA 1
ATOM 790 C C . ALA A 1 101 ? 0.504 -10.554 -3.056 1.00 86.94 101 ALA A C 1
ATOM 792 O O . ALA A 1 101 ? 1.241 -11.028 -3.919 1.00 86.94 101 ALA A O 1
ATOM 793 N N . GLY A 1 102 ? 0.389 -9.234 -2.865 1.00 86.88 102 GLY A N 1
ATOM 794 C CA . GLY A 1 102 ? 1.185 -8.251 -3.602 1.00 86.88 102 GLY A CA 1
ATOM 795 C C . GLY A 1 102 ? 2.680 -8.315 -3.279 1.00 86.88 102 GLY A C 1
ATOM 796 O O . GLY A 1 102 ? 3.492 -8.256 -4.198 1.00 86.88 102 GLY A O 1
ATOM 797 N N . LEU A 1 103 ? 3.045 -8.508 -2.006 1.00 87.31 103 LEU A N 1
ATOM 798 C CA . LEU A 1 103 ? 4.439 -8.695 -1.579 1.00 87.31 103 LEU A CA 1
ATOM 799 C C . LEU A 1 103 ? 5.070 -9.929 -2.215 1.00 87.31 103 LEU A C 1
ATOM 801 O O . LEU A 1 103 ? 6.156 -9.831 -2.773 1.00 87.31 103 LEU A O 1
ATOM 805 N N . LEU A 1 104 ? 4.366 -11.065 -2.205 1.00 85.38 104 LEU A N 1
ATOM 806 C CA . LEU A 1 104 ? 4.852 -12.291 -2.844 1.00 85.38 104 LEU A CA 1
ATOM 807 C C . LEU A 1 104 ? 5.155 -12.083 -4.331 1.00 85.38 104 LEU A C 1
ATOM 809 O O . LEU A 1 104 ? 6.143 -12.611 -4.833 1.00 85.38 104 LEU A O 1
ATOM 813 N N . ARG A 1 105 ? 4.328 -11.294 -5.029 1.00 83.75 105 ARG A N 1
ATOM 814 C CA . ARG A 1 105 ? 4.569 -10.941 -6.431 1.00 83.75 105 ARG A CA 1
ATOM 815 C C . ARG A 1 105 ? 5.800 -10.047 -6.591 1.00 83.75 105 ARG A C 1
ATOM 817 O O . ARG A 1 105 ? 6.628 -10.333 -7.441 1.00 83.75 105 ARG A O 1
ATOM 824 N N . LEU A 1 106 ? 5.944 -9.016 -5.757 1.00 83.31 106 LEU A N 1
ATOM 825 C CA . LEU A 1 106 ? 7.113 -8.126 -5.790 1.00 83.31 106 LEU A CA 1
ATOM 826 C C . LEU A 1 106 ? 8.424 -8.878 -5.522 1.00 83.31 106 LEU A C 1
ATOM 828 O O . LEU A 1 106 ? 9.426 -8.617 -6.184 1.00 83.31 106 LEU A O 1
ATOM 832 N N . TRP A 1 107 ? 8.414 -9.831 -4.589 1.00 82.75 107 TRP A N 1
ATOM 833 C CA . TRP A 1 107 ? 9.571 -10.685 -4.318 1.00 82.75 107 TRP A CA 1
ATOM 834 C C . TRP A 1 107 ? 9.851 -11.667 -5.459 1.00 82.75 107 TRP A C 1
ATOM 836 O O . TRP A 1 107 ? 11.011 -11.880 -5.798 1.00 82.75 107 TRP A O 1
ATOM 846 N N . ALA A 1 108 ? 8.815 -12.228 -6.091 1.00 80.31 108 ALA A N 1
ATOM 847 C CA . ALA A 1 108 ? 8.981 -13.084 -7.267 1.00 80.31 108 ALA A CA 1
ATOM 848 C C . ALA A 1 108 ? 9.573 -12.328 -8.470 1.00 80.31 108 ALA A C 1
ATOM 850 O O . ALA A 1 108 ? 10.367 -12.898 -9.214 1.00 80.31 108 ALA A O 1
ATOM 851 N N . ASP A 1 109 ? 9.234 -11.046 -8.621 1.00 74.44 109 ASP A N 1
ATOM 852 C CA . ASP A 1 109 ? 9.757 -10.164 -9.670 1.00 74.44 109 ASP A CA 1
ATOM 853 C C . ASP A 1 109 ? 11.196 -9.663 -9.376 1.00 74.44 109 ASP A C 1
ATOM 855 O O . ASP A 1 109 ? 11.761 -8.908 -10.167 1.00 74.44 109 ASP A O 1
ATOM 859 N N . GLY A 1 110 ? 11.818 -10.092 -8.266 1.00 66.06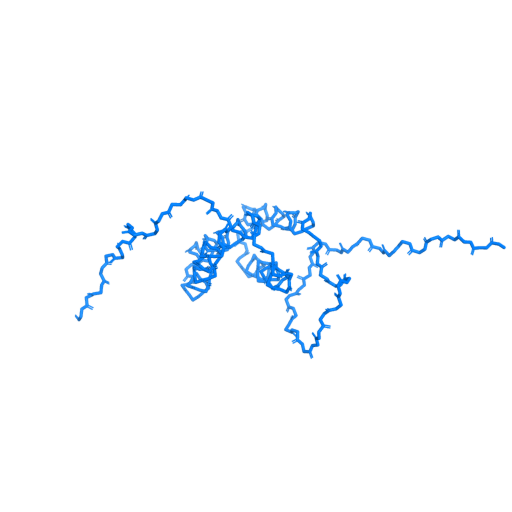 110 GLY A N 1
ATOM 860 C CA . GLY A 1 110 ? 13.228 -9.824 -7.955 1.00 66.06 110 GLY A CA 1
ATOM 861 C C . GLY A 1 110 ? 13.508 -8.458 -7.321 1.00 66.06 110 GLY A C 1
ATOM 862 O O . GLY A 1 110 ? 14.622 -7.954 -7.436 1.00 66.06 110 GLY A O 1
ATOM 863 N N . ALA A 1 111 ? 12.521 -7.845 -6.658 1.00 59.94 111 ALA A N 1
ATOM 864 C CA . ALA A 1 111 ? 12.681 -6.543 -5.995 1.00 59.94 111 ALA A CA 1
ATOM 865 C C . ALA A 1 111 ? 13.603 -6.563 -4.752 1.00 59.94 111 ALA A C 1
ATOM 867 O O . ALA A 1 111 ? 13.940 -5.498 -4.235 1.00 59.94 111 ALA A O 1
ATOM 868 N N . ASP A 1 112 ? 13.995 -7.751 -4.279 1.00 47.16 112 ASP A N 1
ATOM 869 C CA . ASP A 1 112 ? 14.919 -7.971 -3.164 1.00 47.16 112 ASP A CA 1
ATOM 870 C C . ASP A 1 112 ? 15.754 -9.227 -3.478 1.00 47.16 112 ASP A C 1
ATOM 872 O O . ASP A 1 112 ? 15.199 -10.310 -3.686 1.00 47.16 112 ASP A O 1
ATOM 876 N N . GLU A 1 113 ? 17.080 -9.108 -3.579 1.00 50.06 113 GLU A N 1
ATOM 877 C CA . GLU A 1 113 ? 17.927 -10.301 -3.506 1.00 50.06 113 GLU A CA 1
ATOM 878 C C . GLU A 1 113 ? 17.874 -10.827 -2.058 1.00 50.06 113 GLU A C 1
ATOM 880 O O . GLU A 1 113 ? 18.236 -10.103 -1.136 1.00 50.06 113 GLU A O 1
ATOM 885 N N . VAL A 1 114 ? 17.496 -12.111 -1.910 1.00 47.03 114 VAL A N 1
ATOM 886 C CA . VAL A 1 114 ? 17.505 -12.994 -0.711 1.00 47.03 114 VAL A CA 1
ATOM 887 C C . VAL A 1 114 ? 16.462 -12.666 0.383 1.00 47.03 114 VAL A C 1
ATOM 889 O O . VAL A 1 114 ? 16.595 -11.678 1.080 1.00 47.03 114 VAL A O 1
ATOM 892 N N . VAL A 1 115 ? 15.418 -13.480 0.649 1.00 42.88 115 VAL A N 1
ATOM 893 C CA . VAL A 1 115 ? 15.454 -14.813 1.316 1.00 42.88 115 VAL A CA 1
ATOM 894 C C . VAL A 1 115 ? 14.252 -15.698 0.895 1.00 42.88 115 VAL A C 1
ATOM 896 O O . VAL A 1 115 ? 13.124 -15.208 0.827 1.00 42.88 115 VAL A O 1
ATOM 899 N N . PRO A 1 116 ? 14.419 -17.017 0.662 1.00 41.34 116 PRO A N 1
ATOM 900 C CA . PRO A 1 116 ? 13.319 -17.907 0.282 1.00 41.34 116 PRO A CA 1
ATOM 901 C C . PRO A 1 116 ? 12.244 -18.044 1.378 1.00 41.34 116 PRO A C 1
ATOM 903 O O . PRO A 1 116 ? 12.527 -18.407 2.519 1.00 41.34 116 PRO A O 1
ATOM 906 N N . VAL A 1 117 ? 10.978 -17.842 0.992 1.00 49.28 117 VAL A N 1
ATOM 907 C CA . VAL A 1 117 ? 9.767 -17.929 1.842 1.00 49.28 117 VAL A CA 1
ATOM 908 C C . VAL A 1 117 ? 9.434 -19.354 2.333 1.00 49.28 117 VAL A C 1
ATOM 910 O O . VAL A 1 117 ? 8.400 -19.586 2.958 1.00 49.28 117 VAL A O 1
ATOM 913 N N . SER A 1 118 ? 10.309 -20.336 2.098 1.00 44.62 118 SER A N 1
ATOM 914 C CA . SER A 1 118 ? 10.097 -21.758 2.411 1.00 44.62 118 SER A CA 1
ATOM 915 C C . SER A 1 118 ? 10.056 -22.097 3.912 1.00 44.62 118 SER A C 1
ATOM 917 O O . SER A 1 118 ? 9.953 -23.272 4.264 1.00 44.62 118 SER A O 1
ATOM 919 N N . SER A 1 119 ? 10.073 -21.102 4.807 1.00 42.69 119 SER A N 1
ATOM 920 C CA . SER A 1 119 ? 10.024 -21.308 6.262 1.00 42.69 119 SER A CA 1
ATOM 921 C C . SER A 1 119 ? 8.736 -20.822 6.947 1.00 42.69 119 SER A C 1
ATOM 923 O O . SER A 1 119 ? 8.505 -21.162 8.108 1.00 42.69 119 SER A O 1
ATOM 925 N N . VAL A 1 120 ? 7.835 -20.101 6.265 1.00 45.94 120 VAL A N 1
ATOM 926 C CA . VAL A 1 120 ? 6.558 -19.692 6.887 1.00 45.94 120 VAL A CA 1
ATOM 927 C C . VAL A 1 120 ? 5.540 -20.831 6.773 1.00 45.94 120 VAL A C 1
ATOM 929 O O . VAL A 1 120 ? 4.632 -20.823 5.947 1.00 45.94 120 VAL A O 1
ATOM 932 N N . ARG A 1 121 ? 5.702 -21.857 7.616 1.00 39.91 121 ARG A N 1
ATOM 933 C CA . ARG A 1 121 ? 4.619 -22.800 7.920 1.00 39.91 121 ARG A CA 1
ATOM 934 C C . ARG A 1 121 ? 3.574 -22.059 8.745 1.00 39.91 121 ARG A C 1
ATOM 936 O O . ARG A 1 121 ? 3.795 -21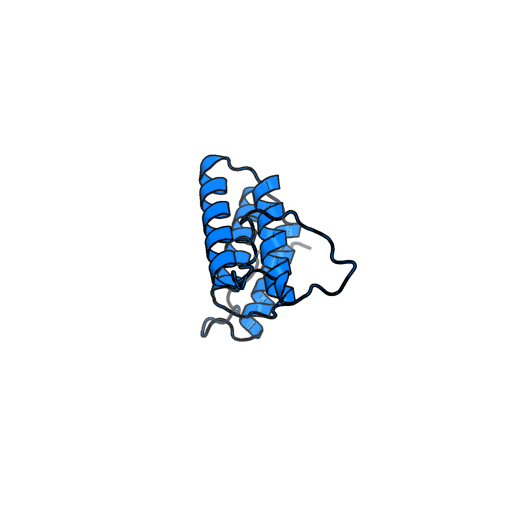.807 9.925 1.00 39.91 121 ARG A O 1
ATOM 943 N N . CYS A 1 122 ? 2.434 -21.737 8.142 1.00 40.97 122 CYS A N 1
ATOM 944 C CA . CYS A 1 122 ? 1.240 -21.367 8.895 1.00 40.97 122 CYS A CA 1
ATOM 945 C C . CYS A 1 122 ? 0.853 -22.549 9.805 1.00 40.97 122 CYS A C 1
ATOM 947 O O . CYS A 1 122 ? 0.577 -23.632 9.276 1.00 40.97 122 CYS A O 1
ATOM 949 N N . PRO A 1 123 ? 0.822 -22.405 11.140 1.00 44.72 123 PRO A N 1
ATOM 950 C CA . PRO A 1 123 ? 0.259 -23.440 11.985 1.00 44.72 123 PRO A CA 1
ATOM 951 C C . PRO A 1 123 ? -1.272 -23.346 11.915 1.00 44.72 123 PRO A C 1
ATOM 953 O O . PRO A 1 123 ? -1.848 -22.301 12.199 1.00 44.72 123 PRO A O 1
ATOM 956 N N . GLY A 1 124 ? -1.924 -24.453 11.555 1.00 42.50 124 GLY A N 1
ATOM 957 C CA . GLY A 1 124 ? -3.343 -24.673 11.850 1.00 42.50 124 GLY A CA 1
ATOM 958 C C . GLY A 1 124 ? -4.323 -24.423 10.704 1.00 42.50 124 GLY A C 1
ATOM 959 O O . GLY A 1 124 ? -5.105 -23.479 10.740 1.00 42.50 124 GLY A O 1
ATOM 960 N N . ARG A 1 125 ? -4.375 -25.349 9.742 1.00 40.44 125 ARG A N 1
ATOM 961 C CA . ARG A 1 125 ? -5.656 -25.766 9.157 1.00 40.44 125 ARG A CA 1
ATOM 962 C C . ARG A 1 125 ? -6.119 -26.966 9.984 1.00 40.44 125 ARG A C 1
ATOM 964 O O . ARG A 1 125 ? -5.622 -28.065 9.779 1.00 40.44 125 ARG A O 1
ATOM 971 N N . VAL A 1 126 ? -6.964 -26.723 10.981 1.00 42.09 126 VAL A N 1
ATOM 972 C CA . VAL A 1 126 ? -7.770 -27.786 11.595 1.00 42.09 126 VAL A CA 1
ATOM 973 C C . VAL A 1 126 ? -8.950 -28.040 10.659 1.00 42.09 126 VAL A C 1
ATOM 975 O O . VAL A 1 126 ? -9.636 -27.088 10.283 1.00 42.09 126 VAL A O 1
ATOM 978 N N . GLU A 1 127 ? -9.064 -29.287 10.198 1.00 40.41 127 GLU A N 1
ATOM 979 C CA . GLU A 1 127 ? -10.223 -29.811 9.461 1.00 40.41 127 GLU A CA 1
ATOM 980 C C . GLU A 1 127 ? -11.472 -29.886 10.343 1.00 40.41 127 GLU A C 1
ATOM 982 O O . GLU A 1 127 ? -11.316 -30.093 11.570 1.00 40.41 127 GLU A O 1
#

Organism: Auxenochlorella protothecoides (NCBI:txid3075)

Radius of gyration: 17.52 Å; chains: 1; bounding box: 30×69×41 Å

InterPro domains:
  IPR045107 SAC3/GANP/THP3 [PTHR12436] (13-112)